Protein AF-A0A2E0M310-F1 (afdb_monomer_lite)

Radius of gyration: 22.36 Å; chains: 1; bounding box: 36×48×60 Å

Structure (mmCIF, N/CA/C/O backbone):
data_AF-A0A2E0M310-F1
#
_entry.id   AF-A0A2E0M310-F1
#
loop_
_atom_site.group_PDB
_atom_site.id
_atom_site.type_symbol
_atom_site.label_atom_id
_atom_site.label_alt_id
_atom_site.label_comp_id
_atom_site.label_asym_id
_atom_site.label_entity_id
_atom_site.label_seq_id
_atom_site.pdbx_PDB_ins_code
_atom_site.Cartn_x
_atom_site.Cartn_y
_atom_site.Cartn_z
_atom_site.occupancy
_atom_site.B_iso_or_equiv
_atom_site.auth_seq_id
_atom_site.auth_comp_id
_atom_site.auth_asym_id
_atom_site.auth_atom_id
_atom_site.pdbx_PDB_model_num
ATOM 1 N N . MET A 1 1 ? -11.138 7.081 -28.071 1.00 36.62 1 MET A N 1
ATOM 2 C CA . MET A 1 1 ? -10.308 6.195 -27.227 1.00 36.62 1 MET A CA 1
ATOM 3 C C . MET A 1 1 ? -9.196 7.047 -26.638 1.00 36.62 1 MET A C 1
ATOM 5 O O . MET A 1 1 ? -8.421 7.604 -27.403 1.00 36.62 1 MET A O 1
ATOM 9 N N . ALA A 1 2 ? -9.194 7.279 -25.324 1.00 41.91 2 ALA A N 1
ATOM 10 C CA . ALA A 1 2 ? -8.186 8.124 -24.687 1.00 41.91 2 ALA A CA 1
ATOM 11 C C . ALA A 1 2 ? -6.842 7.379 -24.659 1.00 41.91 2 ALA A C 1
ATOM 13 O O . ALA A 1 2 ? -6.730 6.334 -24.022 1.00 41.91 2 ALA A O 1
ATOM 14 N N . HIS A 1 3 ? -5.842 7.892 -25.376 1.00 43.88 3 HIS A N 1
ATOM 15 C CA . HIS A 1 3 ? -4.486 7.352 -25.338 1.00 43.88 3 HIS A CA 1
ATOM 16 C C . HIS A 1 3 ? -3.823 7.763 -24.023 1.00 43.88 3 HIS A C 1
ATOM 18 O O . HIS A 1 3 ? -3.433 8.916 -23.844 1.00 43.88 3 HIS A O 1
ATOM 24 N N . SER A 1 4 ? -3.710 6.824 -23.085 1.00 48.81 4 SER A N 1
ATOM 25 C CA . SER A 1 4 ? -2.822 6.994 -21.939 1.00 48.81 4 SER A CA 1
ATOM 26 C C . SER A 1 4 ? -1.371 6.902 -22.422 1.00 48.81 4 SER A C 1
ATOM 28 O O . SER A 1 4 ? -1.054 6.013 -23.214 1.00 48.81 4 SER A O 1
ATOM 30 N N . PRO A 1 5 ? -0.483 7.803 -21.983 1.00 52.59 5 PRO A N 1
ATOM 31 C CA . PRO A 1 5 ? 0.903 7.795 -22.428 1.00 52.59 5 PRO A CA 1
ATOM 32 C C . PRO A 1 5 ? 1.616 6.490 -22.033 1.00 52.59 5 PRO A C 1
ATOM 34 O O . PRO A 1 5 ? 1.314 5.884 -21.007 1.00 52.59 5 PRO A O 1
ATOM 37 N N . GLU A 1 6 ? 2.564 6.058 -22.869 1.00 53.88 6 GLU A N 1
ATOM 38 C CA . GLU A 1 6 ? 3.150 4.701 -22.932 1.00 53.88 6 GLU A CA 1
ATOM 39 C C . GLU A 1 6 ? 3.727 4.176 -21.600 1.00 53.88 6 GLU A C 1
ATOM 41 O O . GLU A 1 6 ? 3.749 2.975 -21.332 1.00 53.88 6 GLU A O 1
ATOM 46 N N . HIS A 1 7 ? 4.091 5.080 -20.688 1.00 56.00 7 HIS A N 1
ATOM 47 C CA . HIS A 1 7 ? 4.523 4.758 -19.325 1.00 56.00 7 HIS A CA 1
ATOM 48 C C . HIS A 1 7 ? 3.404 4.206 -18.414 1.00 56.00 7 HIS A C 1
ATOM 50 O O . HIS A 1 7 ? 3.678 3.786 -17.289 1.00 56.00 7 HIS A O 1
ATOM 56 N N . TYR A 1 8 ? 2.149 4.178 -18.877 1.00 51.75 8 TYR A N 1
ATOM 57 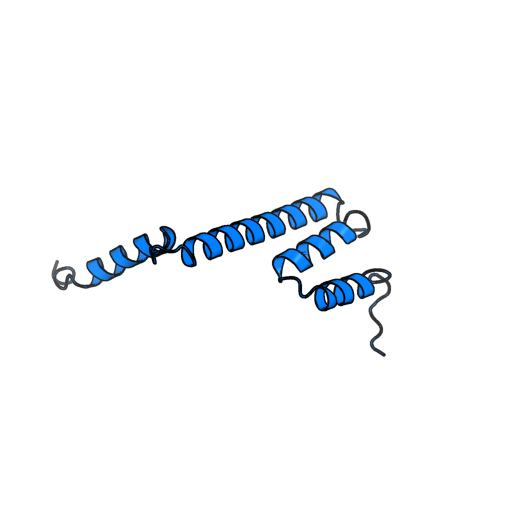C CA . TYR A 1 8 ? 1.024 3.497 -18.225 1.00 51.75 8 TYR A CA 1
ATOM 58 C C . TYR A 1 8 ? 0.809 2.053 -18.709 1.00 51.75 8 TYR A C 1
ATOM 60 O O . TYR A 1 8 ? -0.201 1.459 -18.332 1.00 51.75 8 TYR A O 1
ATOM 68 N N . GLY A 1 9 ? 1.742 1.463 -19.471 1.00 49.28 9 GLY A N 1
ATOM 69 C CA . GLY A 1 9 ? 1.654 0.150 -20.146 1.00 49.28 9 GLY A CA 1
ATOM 70 C C . GLY A 1 9 ? 1.300 -1.100 -19.312 1.00 49.28 9 GLY A C 1
ATOM 71 O O . GLY A 1 9 ? 1.342 -2.218 -19.812 1.00 49.28 9 GLY A O 1
ATOM 72 N N . SER A 1 10 ? 0.919 -0.965 -18.044 1.00 52.66 10 SER A N 1
ATOM 73 C CA . SER A 1 10 ? 0.293 -2.025 -17.230 1.00 52.66 10 SER A CA 1
ATOM 74 C C . SER A 1 10 ? -0.697 -1.491 -16.181 1.00 52.66 10 SER A C 1
ATOM 76 O O . SER A 1 10 ? -1.319 -2.264 -15.460 1.00 52.66 10 SER A O 1
ATOM 78 N N . ASN A 1 11 ? -0.838 -0.167 -16.082 1.00 54.28 11 ASN A N 1
ATOM 79 C CA . ASN A 1 11 ? -1.541 0.529 -15.006 1.00 54.28 11 ASN A CA 1
ATOM 80 C C . ASN A 1 11 ? -3.048 0.658 -15.255 1.00 54.28 11 ASN A C 1
ATOM 82 O O . ASN A 1 11 ? -3.803 0.847 -14.306 1.00 54.28 11 ASN A O 1
ATOM 86 N N . TRP A 1 12 ? -3.486 0.537 -16.513 1.00 55.88 12 TRP A N 1
ATOM 87 C CA . TRP A 1 12 ? -4.902 0.625 -16.877 1.00 55.88 12 TRP A CA 1
ATOM 88 C C . TRP A 1 12 ? -5.738 -0.474 -16.197 1.00 55.88 12 TRP A C 1
ATOM 90 O O . TRP A 1 12 ? -6.797 -0.182 -15.656 1.00 55.88 12 TRP A O 1
ATOM 100 N N . ARG A 1 13 ? -5.187 -1.693 -16.073 1.00 69.62 13 ARG A N 1
ATOM 101 C CA . ARG A 1 13 ? -5.850 -2.817 -15.386 1.00 69.62 13 ARG A CA 1
ATOM 102 C C . ARG A 1 13 ? -6.014 -2.598 -13.882 1.00 69.62 13 ARG A C 1
ATOM 104 O O . ARG A 1 13 ? -6.936 -3.136 -13.290 1.00 69.62 13 ARG A O 1
ATOM 111 N N . ILE A 1 14 ? -5.122 -1.829 -13.258 1.00 80.00 14 ILE A N 1
ATOM 112 C CA . ILE A 1 14 ? -5.168 -1.578 -11.809 1.00 80.00 14 ILE A CA 1
ATOM 113 C C . ILE A 1 14 ? -6.291 -0.596 -11.481 1.00 80.00 14 ILE A C 1
ATOM 115 O O . ILE A 1 14 ? -6.997 -0.796 -10.502 1.00 80.00 14 ILE A O 1
ATOM 119 N N . GLY A 1 15 ? -6.490 0.432 -12.312 1.00 79.62 15 GLY A N 1
ATOM 120 C CA . GLY A 1 15 ? -7.609 1.363 -12.146 1.00 79.62 15 GLY A CA 1
ATOM 121 C C . GLY A 1 15 ? -8.969 0.676 -12.284 1.00 79.62 15 GLY A C 1
ATOM 122 O O . GLY A 1 15 ? -9.865 0.944 -11.489 1.00 79.62 15 GLY A O 1
ATOM 123 N N . ASP A 1 16 ? -9.106 -0.236 -13.249 1.00 85.00 16 ASP A N 1
ATOM 124 C CA . ASP A 1 16 ? -10.322 -1.040 -13.418 1.00 85.00 16 ASP A CA 1
ATOM 125 C C . ASP A 1 16 ? -10.533 -1.995 -12.239 1.00 85.00 16 ASP A C 1
ATOM 127 O O . ASP A 1 16 ? -11.602 -1.980 -11.643 1.00 85.00 16 ASP A O 1
ATOM 131 N N . PHE A 1 17 ? -9.492 -2.719 -11.815 1.00 85.94 17 PHE A N 1
ATOM 132 C CA . PHE A 1 17 ? -9.545 -3.596 -10.642 1.00 85.94 17 PHE A CA 1
ATOM 133 C C . PHE A 1 17 ? -9.973 -2.856 -9.367 1.00 85.94 17 PHE A C 1
ATOM 135 O O . PHE A 1 17 ? -10.827 -3.339 -8.636 1.00 85.94 17 PHE A O 1
ATOM 142 N N . ILE A 1 18 ? -9.426 -1.663 -9.109 1.00 88.50 18 ILE A N 1
ATOM 143 C CA . ILE A 1 18 ? -9.800 -0.843 -7.943 1.00 88.50 18 ILE A CA 1
ATOM 144 C C . ILE A 1 18 ? -11.292 -0.489 -7.975 1.00 88.50 18 ILE A C 1
ATOM 146 O O . ILE A 1 18 ? -11.937 -0.511 -6.931 1.00 88.50 18 ILE A O 1
ATOM 150 N N . ARG A 1 19 ? -11.840 -0.185 -9.160 1.00 85.69 19 ARG A N 1
ATOM 151 C CA . ARG A 1 19 ? -13.267 0.122 -9.332 1.00 85.69 19 ARG A CA 1
ATOM 152 C C . ARG A 1 19 ? -14.149 -1.111 -9.189 1.00 85.69 19 ARG A C 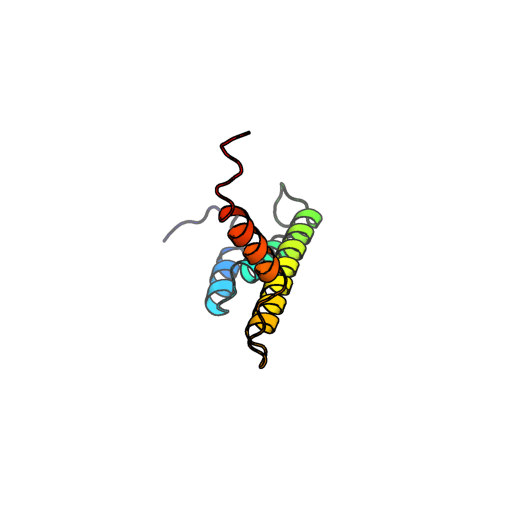1
ATOM 154 O O . ARG A 1 19 ? -15.166 -1.033 -8.519 1.00 85.69 19 ARG A O 1
ATOM 161 N N . GLU A 1 20 ? -13.763 -2.228 -9.798 1.00 90.62 20 GLU A N 1
ATOM 162 C CA . GLU A 1 20 ? -14.510 -3.492 -9.739 1.00 90.62 20 GLU A CA 1
ATOM 163 C C . GLU A 1 20 ? -14.551 -4.090 -8.330 1.00 90.62 20 GLU A C 1
ATOM 165 O O . GLU A 1 20 ? -15.521 -4.746 -7.972 1.00 90.62 20 GLU A O 1
ATOM 170 N N . GLN A 1 21 ? -13.496 -3.880 -7.541 1.00 89.75 21 GLN A N 1
ATOM 171 C CA . GLN A 1 21 ? -13.419 -4.319 -6.147 1.00 89.75 21 GLN A CA 1
ATOM 172 C C . GLN A 1 21 ? -13.944 -3.266 -5.156 1.00 89.75 21 GLN A C 1
ATOM 174 O O . GLN A 1 21 ? -13.835 -3.482 -3.954 1.00 89.75 21 GLN A O 1
ATOM 179 N N . GLU A 1 22 ? -14.455 -2.128 -5.647 1.00 91.75 22 GLU A N 1
ATOM 180 C CA . GLU A 1 22 ? -14.976 -1.013 -4.840 1.00 91.75 22 GLU A CA 1
ATOM 181 C C . GLU A 1 22 ? -14.029 -0.589 -3.699 1.00 91.75 22 GLU A C 1
ATOM 183 O O . GLU A 1 22 ? -14.449 -0.278 -2.586 1.00 91.75 22 GLU A O 1
ATOM 188 N N . LEU A 1 23 ? -12.717 -0.586 -3.968 1.00 92.06 23 LEU A N 1
ATOM 189 C CA . LEU A 1 23 ? -11.725 -0.296 -2.935 1.00 92.06 23 LEU A CA 1
ATOM 190 C C . LEU A 1 23 ? -11.794 1.168 -2.493 1.00 92.06 23 LEU A C 1
ATOM 192 O O . LEU A 1 23 ? -11.906 2.084 -3.314 1.00 92.06 23 LEU A O 1
ATOM 196 N N . SER A 1 24 ? -11.614 1.381 -1.188 1.00 92.31 24 SER A N 1
ATOM 197 C CA . SER A 1 24 ? -11.456 2.709 -0.602 1.00 92.31 24 SER A CA 1
ATOM 198 C C . SER A 1 24 ? -10.253 3.446 -1.205 1.00 92.31 24 SER A C 1
ATOM 200 O O . SER A 1 24 ? -9.344 2.856 -1.805 1.00 92.31 24 SER A O 1
ATOM 202 N N . PHE A 1 25 ? -10.215 4.770 -1.029 1.00 91.62 25 PHE A N 1
ATOM 203 C CA . PHE A 1 25 ? -9.111 5.595 -1.522 1.00 91.62 25 PHE A CA 1
ATOM 204 C C . PHE A 1 25 ? -7.742 5.103 -1.023 1.00 91.62 25 PHE A C 1
ATOM 206 O O . PHE A 1 25 ? -6.767 5.102 -1.784 1.00 91.62 25 PHE A O 1
ATOM 213 N N . HIS A 1 26 ? -7.658 4.663 0.234 1.00 94.62 26 HIS A N 1
ATOM 214 C CA . HIS A 1 26 ? -6.418 4.157 0.809 1.00 94.62 26 HIS A CA 1
ATOM 215 C C . HIS A 1 26 ? -6.04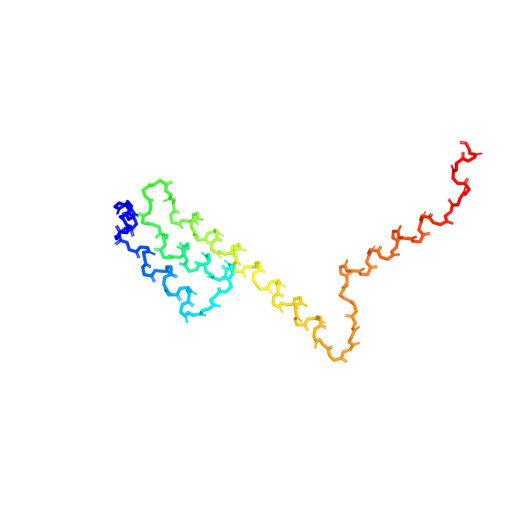9 2.801 0.207 1.00 94.62 26 HIS A C 1
ATOM 217 O O . HIS A 1 26 ? -4.956 2.671 -0.348 1.00 94.62 26 HIS A O 1
ATOM 223 N N . LEU A 1 27 ? -6.971 1.833 0.195 1.00 94.44 27 LEU A N 1
ATOM 224 C CA . LEU A 1 27 ? -6.731 0.495 -0.359 1.00 94.44 27 LEU A CA 1
ATOM 225 C C . LEU A 1 27 ? -6.367 0.529 -1.849 1.00 94.44 27 LEU A C 1
ATOM 227 O O . LEU A 1 27 ? -5.435 -0.153 -2.285 1.00 94.44 27 LEU A O 1
ATOM 231 N N . GLY A 1 28 ? -7.025 1.382 -2.635 1.00 93.94 28 GLY A N 1
ATOM 232 C CA . GLY A 1 28 ? -6.681 1.578 -4.041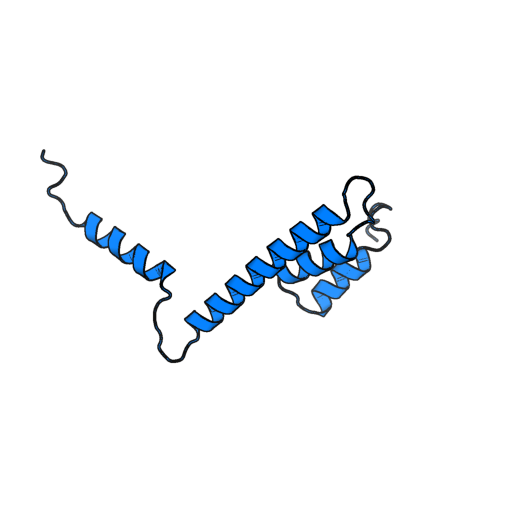 1.00 93.94 28 GLY A CA 1
ATOM 233 C C . GLY A 1 28 ? -5.259 2.119 -4.233 1.00 93.94 28 GLY A C 1
ATOM 234 O O . GLY A 1 28 ? -4.525 1.670 -5.121 1.00 93.94 28 GLY A O 1
ATOM 235 N N . ASN A 1 29 ? -4.820 3.042 -3.371 1.00 93.81 29 ASN A N 1
ATOM 236 C CA . ASN A 1 29 ? -3.442 3.526 -3.389 1.00 93.81 29 ASN A CA 1
ATOM 237 C C . ASN A 1 29 ? -2.447 2.431 -2.981 1.00 93.81 29 ASN A C 1
ATOM 239 O O . ASN A 1 29 ? -1.419 2.303 -3.648 1.00 93.81 29 ASN A O 1
ATOM 243 N N . VAL A 1 30 ? -2.754 1.602 -1.977 1.00 95.69 30 VAL A N 1
ATOM 244 C CA . VAL A 1 30 ? -1.912 0.452 -1.593 1.00 95.69 30 VAL A CA 1
ATOM 245 C C . VAL A 1 30 ? -1.644 -0.439 -2.808 1.00 95.69 30 VAL A C 1
ATOM 247 O O . VAL A 1 30 ? -0.486 -0.638 -3.183 1.00 95.69 30 VAL A O 1
ATOM 250 N N . VAL A 1 31 ? -2.697 -0.904 -3.490 1.00 93.00 31 VAL A N 1
ATOM 251 C CA . VAL A 1 31 ? -2.576 -1.774 -4.675 1.00 93.00 31 VAL A CA 1
ATOM 252 C C . VAL A 1 31 ? -1.756 -1.096 -5.775 1.00 93.00 31 VAL A C 1
ATOM 254 O O . VAL A 1 31 ? -0.836 -1.691 -6.340 1.00 93.00 31 VAL A O 1
ATOM 257 N N . LYS A 1 32 ? -2.030 0.184 -6.044 1.00 89.94 32 LYS A N 1
ATOM 258 C CA . LYS A 1 32 ? -1.292 0.987 -7.026 1.00 89.94 32 LYS A CA 1
ATOM 259 C C . LYS A 1 32 ? 0.208 1.032 -6.731 1.00 89.94 32 LYS A C 1
ATOM 261 O O . LYS A 1 32 ? 1.003 0.813 -7.648 1.00 89.94 32 LYS A O 1
ATOM 266 N N . TYR A 1 33 ? 0.610 1.331 -5.497 1.00 93.38 33 TYR A N 1
ATOM 267 C CA . TYR A 1 33 ? 2.026 1.444 -5.141 1.00 93.38 33 TYR A CA 1
ATOM 268 C C . TYR A 1 33 ? 2.722 0.078 -5.131 1.00 93.38 33 TYR A C 1
ATOM 270 O O . TYR A 1 33 ? 3.812 -0.038 -5.693 1.00 93.38 33 TYR A O 1
ATOM 278 N N . VAL A 1 34 ? 2.064 -0.976 -4.633 1.00 92.44 34 VAL A N 1
ATOM 279 C CA . VAL A 1 34 ? 2.583 -2.356 -4.680 1.00 92.44 34 VAL A CA 1
ATOM 280 C C . VAL A 1 34 ? 2.832 -2.801 -6.121 1.00 92.44 34 VAL A C 1
ATOM 282 O O . VAL A 1 34 ? 3.910 -3.299 -6.445 1.00 92.44 34 VAL A O 1
ATOM 285 N N . CYS A 1 35 ? 1.878 -2.572 -7.025 1.00 90.31 35 CYS A N 1
ATOM 286 C CA . CYS A 1 35 ? 2.042 -2.946 -8.426 1.00 90.31 35 CYS A CA 1
ATOM 287 C C . CYS A 1 35 ? 3.084 -2.099 -9.171 1.00 90.31 35 CYS A C 1
ATOM 289 O O . CYS A 1 35 ? 3.648 -2.584 -10.160 1.00 90.31 35 CYS A O 1
ATOM 291 N N . ARG A 1 36 ? 3.322 -0.853 -8.738 1.00 88.50 36 ARG A N 1
ATOM 292 C CA . ARG A 1 36 ? 4.309 0.071 -9.323 1.00 88.50 36 ARG A CA 1
ATOM 293 C C . ARG A 1 36 ? 5.735 -0.182 -8.830 1.00 88.50 36 ARG A C 1
ATOM 295 O O . ARG A 1 36 ? 6.678 0.173 -9.539 1.00 88.50 36 ARG A O 1
ATOM 302 N N . ALA A 1 37 ? 5.891 -0.799 -7.662 1.00 90.56 37 ALA A N 1
ATOM 303 C CA . ALA A 1 37 ? 7.169 -0.975 -6.989 1.00 90.56 37 ALA A CA 1
ATOM 304 C C . ALA A 1 37 ? 8.237 -1.599 -7.907 1.00 90.56 37 ALA A C 1
ATOM 306 O O . ALA A 1 37 ? 8.116 -2.735 -8.367 1.00 90.56 37 ALA A O 1
ATOM 307 N N . GLY A 1 38 ? 9.298 -0.834 -8.183 1.00 85.44 38 GLY A N 1
ATOM 308 C CA . GLY A 1 38 ? 10.418 -1.260 -9.033 1.00 85.44 38 GLY A CA 1
ATOM 309 C C . GLY A 1 38 ? 10.178 -1.177 -10.547 1.00 85.44 38 GLY A C 1
ATOM 310 O O . GLY A 1 38 ? 11.047 -1.591 -11.306 1.00 85.44 38 GLY A O 1
ATOM 311 N N . LYS A 1 39 ? 9.039 -0.637 -11.004 1.00 85.44 39 LYS A N 1
ATOM 312 C CA . LYS A 1 39 ? 8.724 -0.459 -12.439 1.00 85.44 39 LYS A CA 1
ATOM 313 C C . LYS A 1 39 ? 8.913 0.972 -12.942 1.00 85.44 39 LYS A C 1
ATOM 315 O O . LYS A 1 39 ? 8.970 1.202 -14.146 1.00 85.44 39 LYS A O 1
ATOM 320 N N . LYS A 1 40 ? 8.978 1.955 -12.041 1.00 81.62 40 LYS A N 1
ATOM 321 C CA . LYS A 1 40 ? 9.150 3.369 -12.394 1.00 81.62 40 LYS A CA 1
ATOM 322 C C . LYS A 1 40 ? 10.638 3.728 -12.389 1.00 81.62 40 LYS A C 1
ATOM 324 O O . LYS A 1 40 ? 11.259 3.682 -11.339 1.00 81.62 40 LYS A O 1
ATOM 329 N N . ALA A 1 41 ? 11.174 4.162 -13.532 1.00 78.25 41 ALA A N 1
ATOM 330 C CA . ALA A 1 41 ? 12.602 4.481 -13.693 1.00 78.25 41 ALA A CA 1
ATOM 331 C C . ALA A 1 41 ? 13.139 5.507 -12.672 1.00 78.25 41 ALA A C 1
ATOM 333 O O . ALA A 1 41 ? 14.254 5.370 -12.183 1.00 78.25 41 ALA A O 1
ATOM 334 N N . ASN A 1 42 ? 12.320 6.496 -12.298 1.00 82.69 42 ASN A N 1
ATOM 335 C CA . ASN A 1 42 ? 12.701 7.569 -11.369 1.00 82.69 42 ASN A CA 1
ATOM 336 C C . ASN A 1 42 ? 12.225 7.322 -9.927 1.00 82.69 42 ASN A C 1
ATOM 338 O O . ASN A 1 42 ? 12.083 8.274 -9.162 1.00 82.69 42 ASN A O 1
ATOM 342 N N . ASN A 1 43 ? 11.868 6.088 -9.564 1.00 81.69 43 ASN A N 1
ATOM 343 C CA . ASN A 1 43 ? 11.461 5.768 -8.199 1.00 81.69 43 ASN A CA 1
ATOM 344 C C . ASN A 1 43 ? 12.084 4.458 -7.730 1.00 81.69 43 ASN A C 1
ATOM 346 O O . ASN A 1 43 ? 12.219 3.508 -8.497 1.00 81.69 43 ASN A O 1
ATOM 350 N N . THR A 1 44 ? 12.444 4.397 -6.453 1.00 91.19 44 THR A N 1
ATOM 351 C CA . THR A 1 44 ? 12.965 3.165 -5.871 1.00 91.19 44 THR A CA 1
ATOM 352 C C . THR A 1 44 ? 11.810 2.265 -5.453 1.00 91.19 44 THR A C 1
ATOM 354 O O . THR A 1 44 ? 10.769 2.727 -4.984 1.00 91.19 44 THR A O 1
ATOM 357 N N . LYS A 1 45 ? 12.012 0.949 -5.577 1.00 92.69 45 LYS A N 1
ATOM 358 C CA . LYS A 1 45 ? 11.074 -0.056 -5.058 1.00 92.69 45 LYS A CA 1
ATOM 359 C C . LYS A 1 45 ? 10.750 0.196 -3.582 1.00 92.69 45 LYS A C 1
ATOM 361 O O . LYS A 1 45 ? 9.594 0.098 -3.195 1.00 92.69 45 LYS A O 1
ATOM 366 N N . GLN A 1 46 ? 11.762 0.560 -2.793 1.00 95.50 46 GLN A N 1
ATOM 367 C CA . GLN A 1 46 ? 11.617 0.885 -1.376 1.00 95.50 46 GLN A CA 1
ATOM 368 C C . GLN A 1 46 ? 10.598 2.006 -1.139 1.00 95.50 46 GLN A C 1
ATOM 370 O O . GLN A 1 46 ? 9.682 1.820 -0.350 1.00 95.50 46 GLN A O 1
ATOM 375 N N . ARG A 1 47 ? 10.696 3.124 -1.868 1.00 94.12 47 ARG A N 1
ATOM 376 C CA . ARG A 1 47 ? 9.779 4.259 -1.699 1.00 94.12 47 ARG A CA 1
ATOM 377 C C . ARG A 1 47 ? 8.333 3.931 -2.039 1.00 94.12 47 ARG A C 1
ATOM 379 O O . ARG A 1 47 ? 7.421 4.417 -1.383 1.00 94.12 47 ARG A O 1
ATOM 386 N N . ASP A 1 48 ? 8.111 3.120 -3.071 1.00 93.62 48 ASP A N 1
ATOM 387 C CA . ASP A 1 48 ? 6.759 2.652 -3.386 1.00 93.62 48 ASP A CA 1
ATOM 388 C C . ASP A 1 48 ? 6.200 1.761 -2.259 1.00 93.62 48 ASP A C 1
ATOM 390 O O . ASP A 1 48 ? 5.028 1.882 -1.916 1.00 93.62 48 ASP A O 1
ATOM 394 N N . LEU A 1 49 ? 7.028 0.911 -1.641 1.00 96.62 49 LEU A N 1
ATOM 395 C CA . LEU A 1 49 ? 6.604 0.071 -0.516 1.00 96.62 49 LEU A CA 1
ATOM 396 C C . LEU A 1 49 ? 6.327 0.885 0.755 1.00 96.62 49 LEU A C 1
ATOM 398 O O . LEU A 1 49 ? 5.305 0.661 1.390 1.00 96.62 49 LEU A O 1
ATOM 402 N N . GLU A 1 50 ? 7.181 1.854 1.091 1.00 97.44 50 GLU A N 1
ATOM 403 C CA . GLU A 1 50 ? 6.963 2.779 2.216 1.00 97.44 50 GLU A CA 1
ATOM 404 C C . GLU A 1 50 ? 5.635 3.530 2.062 1.00 97.44 50 GLU A C 1
ATOM 406 O O . GLU A 1 50 ? 4.843 3.608 2.997 1.00 97.44 50 GLU A O 1
ATOM 411 N N . GLN A 1 51 ? 5.343 4.015 0.852 1.00 95.06 51 GLN A N 1
ATOM 412 C CA . GLN A 1 51 ? 4.080 4.688 0.577 1.00 95.06 51 GLN A CA 1
ATOM 413 C C . GLN A 1 51 ? 2.882 3.740 0.715 1.00 95.06 51 GLN A C 1
ATOM 415 O O . GLN A 1 51 ? 1.853 4.143 1.250 1.00 95.06 51 GLN A O 1
ATOM 420 N N . ALA A 1 52 ? 2.999 2.495 0.241 1.00 96.62 52 ALA A N 1
ATOM 421 C CA . ALA A 1 52 ? 1.946 1.494 0.394 1.00 96.62 52 ALA A CA 1
ATOM 422 C C . ALA A 1 52 ? 1.663 1.186 1.873 1.00 96.62 52 ALA A C 1
ATOM 424 O O . ALA A 1 52 ? 0.499 1.111 2.252 1.00 96.62 52 ALA A O 1
ATOM 425 N N . ILE A 1 53 ? 2.704 1.064 2.701 1.00 97.25 53 ILE A N 1
ATOM 426 C CA . ILE A 1 53 ? 2.570 0.853 4.149 1.00 97.25 53 ILE A CA 1
ATOM 427 C C . ILE A 1 53 ? 1.827 2.026 4.789 1.00 97.25 53 ILE A C 1
ATOM 429 O O . ILE A 1 53 ? 0.821 1.795 5.446 1.00 97.25 53 ILE A O 1
ATOM 433 N N . ALA A 1 54 ? 2.230 3.268 4.507 1.00 97.19 54 ALA A N 1
ATOM 434 C CA . ALA A 1 54 ? 1.577 4.449 5.076 1.00 97.19 54 ALA A CA 1
ATOM 435 C C . ALA A 1 54 ? 0.075 4.525 4.735 1.00 97.19 54 ALA A C 1
ATOM 437 O O . ALA A 1 54 ? -0.750 4.870 5.575 1.00 97.19 54 ALA A O 1
ATOM 438 N N . TYR A 1 55 ? -0.314 4.175 3.503 1.00 97.12 55 TYR A N 1
ATOM 439 C CA . TYR A 1 55 ? -1.737 4.120 3.145 1.00 97.12 55 TYR A CA 1
ATOM 440 C C . TYR A 1 55 ? -2.483 2.991 3.859 1.00 97.12 55 TYR A C 1
ATOM 442 O O . TYR A 1 55 ? -3.648 3.172 4.200 1.00 97.12 55 TYR A O 1
ATOM 450 N N . LEU A 1 56 ? -1.834 1.848 4.074 1.00 97.06 56 LEU A N 1
ATOM 451 C CA . LEU A 1 56 ? -2.435 0.720 4.778 1.00 97.06 56 LEU A CA 1
ATOM 452 C C . LEU A 1 56 ? -2.607 1.011 6.276 1.00 97.06 56 LEU A C 1
ATOM 454 O O . LEU A 1 56 ? -3.626 0.644 6.847 1.00 97.06 56 LEU A O 1
ATOM 458 N N . GLU A 1 57 ? -1.644 1.700 6.890 1.00 96.38 57 GLU A N 1
ATOM 459 C CA . GLU A 1 57 ? -1.730 2.179 8.273 1.00 96.38 57 GLU A CA 1
ATOM 460 C C . GLU A 1 57 ? -2.901 3.153 8.452 1.00 96.38 57 GLU A C 1
ATOM 462 O O . GLU A 1 57 ? -3.700 2.971 9.366 1.00 96.38 57 GLU A O 1
ATOM 467 N N . ASN A 1 58 ? -3.075 4.107 7.530 1.00 92.94 58 ASN A N 1
ATOM 468 C CA . ASN A 1 58 ? -4.214 5.031 7.564 1.00 92.94 58 ASN A CA 1
ATOM 469 C C . ASN A 1 58 ? -5.566 4.303 7.447 1.00 92.94 58 ASN A C 1
ATOM 471 O O . ASN A 1 58 ? -6.519 4.656 8.135 1.00 92.94 58 ASN A O 1
ATOM 475 N N . GLU A 1 59 ? -5.664 3.284 6.585 1.00 94.25 59 GLU A N 1
ATOM 476 C CA . GLU A 1 59 ? -6.892 2.485 6.461 1.00 94.25 59 GLU A CA 1
ATOM 477 C C . GLU A 1 59 ? -7.170 1.668 7.730 1.00 94.25 59 GLU A C 1
ATOM 479 O O . GLU A 1 59 ? -8.319 1.534 8.155 1.00 94.25 59 GLU A O 1
ATOM 484 N N . LEU A 1 60 ? -6.118 1.129 8.354 1.00 93.31 60 LEU A N 1
ATOM 485 C CA . LEU A 1 60 ? -6.232 0.403 9.613 1.00 93.31 60 LEU A CA 1
ATOM 486 C C . LEU A 1 60 ? -6.751 1.321 10.725 1.00 93.31 60 LEU A C 1
ATOM 488 O O . LEU A 1 60 ? -7.676 0.941 11.439 1.00 93.31 60 LEU A O 1
ATOM 492 N N . GLU A 1 61 ? -6.196 2.528 10.849 1.00 90.62 61 GLU A N 1
ATOM 493 C CA . GLU A 1 61 ? -6.651 3.533 11.815 1.00 90.62 61 GLU A CA 1
ATOM 494 C C . GLU A 1 61 ? -8.116 3.919 11.577 1.00 90.62 61 GLU A C 1
ATOM 496 O O . GLU A 1 61 ? -8.909 3.925 12.519 1.00 90.62 61 GLU A O 1
ATOM 501 N N . HIS A 1 62 ? -8.503 4.146 10.318 1.00 89.38 62 HIS A N 1
ATOM 502 C CA . HIS A 1 62 ? -9.891 4.421 9.948 1.00 89.38 62 HIS A CA 1
ATOM 503 C C . HIS A 1 62 ? -10.832 3.276 10.351 1.00 89.38 62 HIS A C 1
ATOM 505 O O . HIS A 1 62 ? -11.875 3.512 10.955 1.00 89.38 62 HIS A O 1
ATOM 511 N N . THR A 1 63 ? -10.437 2.028 10.090 1.00 89.50 63 THR A N 1
ATOM 512 C CA . THR A 1 63 ? -11.223 0.833 10.441 1.00 89.50 63 THR A CA 1
ATOM 513 C C . THR A 1 63 ? -11.391 0.686 11.957 1.00 89.50 63 THR A C 1
ATOM 515 O O . THR A 1 63 ? -12.471 0.341 12.439 1.00 89.50 63 THR A O 1
ATOM 518 N N . ILE A 1 64 ? -10.332 0.953 12.728 1.00 87.94 64 ILE A N 1
ATOM 519 C CA . ILE A 1 64 ? -10.381 0.932 14.197 1.00 87.94 64 ILE A CA 1
ATOM 520 C C . ILE A 1 64 ? -11.330 2.022 14.699 1.00 87.94 64 ILE A C 1
ATOM 522 O O . ILE A 1 64 ? -12.200 1.740 15.520 1.00 87.94 64 ILE A O 1
ATOM 526 N N . TYR A 1 65 ? -11.212 3.239 14.172 1.00 83.00 65 TYR A N 1
ATOM 527 C CA . TYR A 1 65 ? -12.072 4.356 14.546 1.00 83.00 65 TYR A CA 1
ATOM 528 C C . TYR A 1 65 ? -13.551 4.085 14.236 1.00 83.00 65 TYR A C 1
ATOM 530 O O . TYR A 1 65 ? -14.405 4.271 15.102 1.00 83.00 65 TYR A O 1
ATOM 538 N N . GLU A 1 66 ? -13.870 3.581 13.040 1.00 81.25 66 GLU A N 1
ATOM 539 C CA . GLU A 1 66 ? -15.237 3.173 12.694 1.00 81.25 66 GLU A CA 1
ATOM 540 C C . GLU A 1 66 ? -15.760 2.079 13.634 1.00 81.25 66 GLU A C 1
ATOM 542 O O . GLU A 1 66 ? -16.910 2.131 14.079 1.00 81.25 66 GLU A O 1
ATOM 547 N N . SER A 1 67 ? -14.914 1.111 13.999 1.00 80.56 67 SER A N 1
ATOM 548 C CA . SER A 1 67 ? -15.274 0.075 14.970 1.00 80.56 67 SER A CA 1
ATOM 549 C C . SER A 1 67 ? -15.566 0.651 16.359 1.00 80.56 67 SER A C 1
ATOM 551 O O . SER A 1 67 ? -16.461 0.150 17.041 1.00 80.56 67 SER A O 1
ATOM 553 N N . GLU A 1 68 ? -14.824 1.666 16.802 1.00 73.44 68 GLU A N 1
ATOM 554 C CA . GLU A 1 68 ? -15.048 2.328 18.091 1.00 73.44 68 GLU A CA 1
ATOM 555 C C . GLU A 1 68 ? -16.328 3.176 18.084 1.00 73.44 68 GLU A C 1
ATOM 557 O O . GLU A 1 68 ? -17.077 3.158 19.061 1.00 73.44 68 GLU A O 1
ATOM 562 N N . LEU A 1 69 ? -16.630 3.846 16.968 1.00 64.06 69 LEU A N 1
ATOM 563 C CA . LEU A 1 69 ? -17.869 4.609 16.785 1.00 64.06 69 LEU A CA 1
ATOM 564 C C . LEU A 1 69 ? -19.127 3.735 16.761 1.00 64.06 69 LEU A C 1
ATOM 566 O O . LEU A 1 69 ? -20.183 4.151 17.236 1.00 64.06 69 LEU A O 1
ATOM 570 N N . THR A 1 70 ? -19.026 2.533 16.192 1.00 58.28 70 THR A N 1
ATOM 571 C CA . THR A 1 70 ? -20.172 1.630 15.978 1.00 58.28 70 THR A CA 1
ATOM 572 C C . THR A 1 70 ? -20.339 0.616 17.118 1.00 58.28 70 THR A C 1
ATOM 574 O O . THR A 1 70 ? -21.168 -0.294 17.046 1.00 58.28 70 THR A O 1
ATOM 577 N N . GLY A 1 71 ? -19.555 0.754 18.193 1.00 58.75 71 GLY A N 1
ATOM 578 C CA . GLY A 1 71 ? -19.674 -0.074 19.386 1.00 58.75 71 GLY A CA 1
ATOM 579 C C . GLY A 1 71 ? -21.050 0.074 20.058 1.00 58.75 71 GLY A C 1
ATOM 580 O O . GLY A 1 71 ? -21.649 1.150 20.029 1.00 58.75 71 GLY A O 1
ATOM 581 N N . PRO A 1 72 ? -21.559 -0.977 20.731 1.00 57.75 72 PRO A N 1
ATOM 582 C CA . PRO A 1 72 ? -22.898 -0.987 21.335 1.00 57.75 72 PRO A CA 1
ATOM 583 C C . PRO A 1 72 ? -23.108 0.061 22.443 1.00 57.75 72 PRO A C 1
ATOM 585 O O . PRO A 1 72 ? -24.216 0.188 22.957 1.00 57.75 72 PRO A O 1
ATOM 588 N N . SER A 1 73 ? -22.065 0.791 22.846 1.00 56.16 73 SER A N 1
ATOM 589 C CA . SER A 1 73 ? -22.092 1.726 23.969 1.00 56.16 73 SER A CA 1
ATOM 590 C C . SER A 1 73 ? -22.355 3.188 23.595 1.00 56.16 73 SER A C 1
ATOM 592 O O . SER A 1 73 ? -22.530 3.985 24.513 1.00 56.16 73 SER A O 1
ATOM 594 N N . GLY A 1 74 ? -22.386 3.575 22.311 1.00 57.16 74 GLY A N 1
ATOM 595 C CA . GLY A 1 74 ? -22.594 4.983 21.923 1.00 57.16 74 GLY A CA 1
ATOM 596 C C . GLY A 1 74 ? -21.568 5.952 22.536 1.00 57.16 74 GLY A C 1
ATOM 597 O O . GLY A 1 74 ? -21.850 7.138 22.705 1.00 57.16 74 GLY A O 1
ATOM 598 N N . ALA A 1 75 ? -20.401 5.440 22.936 1.00 62.34 75 ALA A N 1
ATOM 599 C CA . ALA A 1 75 ? -19.371 6.225 23.591 1.00 62.34 75 ALA A CA 1
ATOM 600 C C . ALA A 1 75 ? -18.632 7.072 22.551 1.00 62.34 75 ALA A C 1
ATOM 602 O O . ALA A 1 75 ? -18.112 6.556 21.565 1.00 62.34 75 ALA A O 1
ATOM 603 N N . ILE A 1 76 ? -18.576 8.380 22.794 1.00 60.78 76 ILE A N 1
ATOM 604 C CA . ILE A 1 76 ? -17.831 9.328 21.966 1.00 60.78 76 ILE A CA 1
ATOM 605 C C . ILE A 1 76 ? -16.346 8.918 21.969 1.00 60.78 76 ILE A C 1
ATOM 607 O O . ILE A 1 76 ? -15.786 8.712 23.055 1.00 60.78 76 ILE A O 1
ATOM 611 N N . PRO A 1 77 ? -15.691 8.818 20.799 1.00 61.66 77 PRO A N 1
ATOM 612 C CA . PRO A 1 77 ? -14.290 8.429 20.705 1.00 61.66 77 PRO A CA 1
ATOM 613 C C . PRO A 1 77 ? -13.415 9.452 21.433 1.00 61.66 77 PRO A C 1
ATOM 615 O O . PRO A 1 77 ? -13.701 10.652 21.441 1.00 61.66 77 PRO A O 1
ATOM 618 N N . LYS A 1 78 ? -12.322 8.986 22.047 1.00 62.06 78 LYS A N 1
ATOM 619 C CA . LYS A 1 78 ? -11.467 9.814 22.920 1.00 62.06 78 LYS A CA 1
ATOM 620 C C . LYS A 1 78 ? -10.943 11.083 22.242 1.00 62.06 78 LYS A C 1
ATOM 622 O O . LYS A 1 78 ? -10.760 12.087 22.918 1.00 62.06 78 LYS A O 1
ATOM 627 N N . CYS A 1 79 ? -10.732 11.069 20.925 1.00 59.44 79 CYS A N 1
ATOM 628 C CA . CYS A 1 79 ? -10.278 12.244 20.179 1.00 59.44 79 CYS A CA 1
ATOM 629 C C . CYS A 1 79 ? -11.308 13.387 20.153 1.00 59.44 79 CYS A C 1
ATOM 631 O O . CYS A 1 79 ? -10.916 14.549 20.123 1.00 59.44 79 CYS A O 1
ATOM 633 N N . ILE A 1 80 ? -12.606 13.077 20.227 1.00 61.78 80 ILE A N 1
ATOM 634 C CA . ILE A 1 80 ? -13.688 14.072 20.262 1.00 61.78 80 ILE A CA 1
ATOM 635 C C . ILE A 1 80 ? -13.946 14.555 21.699 1.00 61.78 80 ILE A C 1
ATOM 637 O O . ILE A 1 80 ? -14.398 15.679 21.896 1.00 61.78 80 ILE A O 1
ATOM 641 N N . GLN A 1 81 ? -13.586 13.765 22.718 1.00 58.44 81 GLN A N 1
ATOM 642 C CA . GLN A 1 81 ? -13.743 14.162 24.125 1.00 58.44 81 GLN A CA 1
ATOM 643 C C . GLN A 1 81 ? -12.930 15.421 24.483 1.00 58.44 81 GLN A C 1
ATOM 645 O O . GLN A 1 81 ? -13.377 16.211 25.306 1.00 58.44 81 GLN A O 1
ATOM 650 N N . PHE A 1 82 ? -11.788 15.661 23.826 1.00 55.56 82 PHE A N 1
ATOM 651 C CA . PHE A 1 82 ? -10.958 16.854 24.059 1.00 55.56 82 PHE A CA 1
ATOM 652 C C . PHE A 1 82 ? -11.504 18.145 23.429 1.00 55.56 82 PHE A C 1
ATOM 654 O O . PHE A 1 82 ? -11.120 19.231 23.855 1.00 55.56 82 PHE A O 1
ATOM 661 N N . ALA A 1 83 ? -12.386 18.063 22.426 1.00 56.03 83 ALA A N 1
ATOM 662 C CA . ALA A 1 83 ? -12.954 19.254 21.789 1.00 56.03 83 ALA A CA 1
ATOM 663 C C . ALA A 1 83 ? -13.995 19.953 22.684 1.00 56.03 83 ALA A C 1
ATOM 665 O O . ALA A 1 83 ? -14.160 21.166 22.598 1.00 56.03 83 ALA A O 1
ATOM 666 N N . SER A 1 84 ? -14.645 19.204 23.582 1.00 54.62 84 SER A N 1
ATOM 667 C CA . SER A 1 84 ? -15.655 19.739 24.504 1.00 54.62 84 SER A CA 1
ATOM 668 C C . SER A 1 84 ? -15.072 20.647 25.593 1.00 54.62 84 SER A C 1
ATOM 670 O O . SER A 1 84 ? -15.802 21.468 26.135 1.00 54.62 84 SER A O 1
ATOM 672 N N . ASP A 1 85 ? -13.777 20.527 25.903 1.00 52.16 85 ASP A N 1
ATOM 673 C CA . ASP A 1 85 ? -13.100 21.361 26.912 1.00 52.16 85 ASP A CA 1
ATOM 674 C C . ASP A 1 85 ? -12.818 22.785 26.390 1.00 52.16 85 ASP A C 1
ATOM 676 O O . ASP A 1 85 ? -12.648 23.727 27.161 1.00 52.16 85 ASP A O 1
ATOM 680 N N . TRP A 1 86 ? -12.777 22.967 25.064 1.00 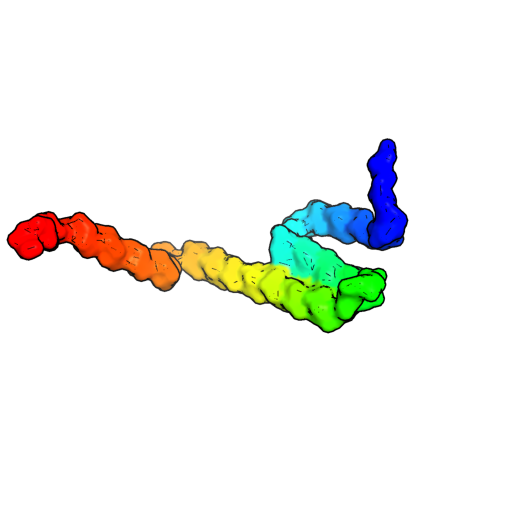55.59 86 TRP A N 1
ATOM 681 C CA . TRP A 1 86 ? -12.512 24.265 24.433 1.00 55.59 86 TRP A CA 1
ATOM 682 C C . TRP A 1 86 ? -13.745 25.171 24.348 1.00 55.59 86 TRP A C 1
ATOM 684 O O . TRP A 1 86 ? -13.595 26.391 24.286 1.00 55.59 86 TRP A O 1
ATOM 694 N N . GLU A 1 87 ? -14.954 24.607 24.359 1.00 53.66 87 GLU A N 1
ATOM 695 C CA . GLU A 1 87 ? -16.197 25.392 24.359 1.00 53.66 87 GLU A CA 1
ATOM 696 C C . GLU A 1 87 ? -16.565 25.908 25.759 1.00 53.66 87 GLU A C 1
ATOM 698 O O . GLU A 1 87 ? -17.191 26.963 25.872 1.00 53.66 87 GLU A O 1
ATOM 703 N N . ASP A 1 88 ? -16.108 25.247 26.827 1.00 53.59 88 ASP A N 1
ATOM 704 C CA . ASP A 1 88 ? -16.376 25.683 28.206 1.00 53.59 88 ASP A CA 1
ATOM 705 C C . ASP A 1 88 ? -15.520 26.904 28.601 1.00 53.59 88 ASP A C 1
ATOM 707 O O . ASP A 1 88 ? -15.947 27.778 29.354 1.00 53.59 88 ASP A O 1
ATOM 711 N N . SER A 1 89 ? -14.334 27.051 27.996 1.00 52.78 89 SER A N 1
ATOM 712 C CA . SER A 1 89 ? -13.444 28.195 28.242 1.00 52.78 89 SER A CA 1
ATOM 713 C C . SER A 1 89 ? -13.830 29.472 27.476 1.00 52.78 89 SER A C 1
ATOM 715 O O . SER A 1 89 ? -13.236 30.523 27.721 1.00 52.78 89 SER A O 1
ATOM 717 N N . ALA A 1 90 ? -14.802 29.412 26.558 1.00 53.94 90 ALA A N 1
ATOM 718 C CA . ALA A 1 90 ? -15.308 30.577 25.821 1.00 53.94 90 ALA A CA 1
ATOM 719 C C . ALA A 1 90 ? -16.464 31.300 26.543 1.00 53.94 90 ALA A C 1
ATOM 721 O O . ALA A 1 90 ? -16.915 32.349 26.080 1.00 53.94 90 ALA A O 1
ATOM 722 N N . SER A 1 91 ? -16.934 30.756 27.672 1.00 54.19 91 SER A N 1
ATOM 723 C CA . SER A 1 91 ? -18.052 31.300 28.454 1.00 54.19 91 SER A CA 1
ATOM 724 C C . SER A 1 91 ? -17.621 32.142 29.662 1.00 54.19 91 SER A C 1
ATOM 726 O O . SER 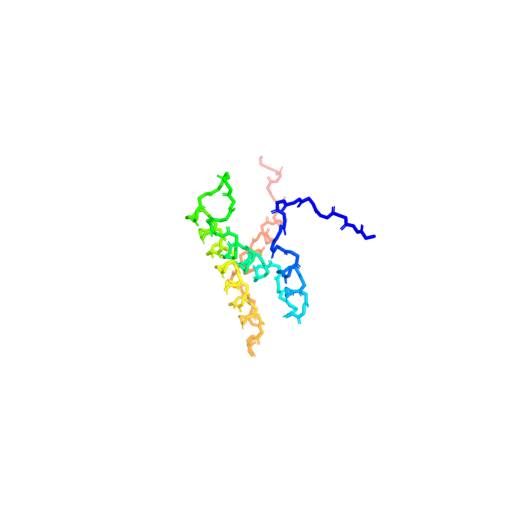A 1 91 ? -18.475 32.477 30.480 1.00 54.19 91 SER A O 1
ATOM 728 N N . ASP A 1 92 ? -16.338 32.511 29.777 1.00 55.19 92 ASP A N 1
ATOM 729 C CA . ASP A 1 92 ? -15.854 33.444 30.803 1.00 55.19 92 ASP A CA 1
ATOM 730 C C . ASP A 1 92 ? -15.749 34.882 30.244 1.00 55.19 92 ASP A C 1
ATOM 732 O O . ASP A 1 92 ? -14.741 35.244 29.624 1.00 55.19 92 ASP A O 1
ATOM 736 N N . PRO A 1 93 ? -16.787 35.726 30.411 1.00 57.81 93 PRO A N 1
ATOM 737 C CA . PRO A 1 93 ? -16.761 37.113 29.962 1.00 57.81 93 PRO A CA 1
ATOM 738 C C . PRO A 1 93 ? -15.823 38.018 30.785 1.00 57.81 93 PRO A C 1
ATOM 740 O O . PRO A 1 93 ? -15.667 39.179 30.410 1.00 57.81 93 PRO A O 1
ATOM 743 N N . GLU A 1 94 ? -15.186 37.548 31.869 1.00 60.50 94 GLU A N 1
ATOM 744 C CA . GLU A 1 94 ? -14.364 38.405 32.746 1.00 60.50 94 GLU A CA 1
ATOM 745 C C . GLU A 1 94 ? -12.911 38.612 32.267 1.00 60.50 94 GLU A C 1
ATOM 747 O O . GLU A 1 94 ? -12.159 39.384 32.864 1.00 60.50 94 GLU A O 1
ATOM 752 N N . VAL A 1 95 ? -12.492 37.991 31.158 1.00 57.22 95 VAL A N 1
ATOM 753 C CA . VAL A 1 95 ? -11.117 38.119 30.627 1.00 57.22 95 VAL A CA 1
ATOM 754 C C . VAL A 1 95 ? -10.826 39.476 29.964 1.00 57.22 95 VAL A C 1
ATOM 756 O O . VAL A 1 95 ? -9.662 39.859 29.854 1.00 57.22 95 VAL A O 1
ATOM 759 N N . PHE A 1 96 ? -11.840 40.235 29.541 1.00 51.28 96 PHE A N 1
ATOM 760 C CA . PHE A 1 96 ? -11.631 41.483 28.788 1.00 51.28 96 PHE A CA 1
ATOM 761 C C . PHE A 1 96 ? -11.414 42.745 29.642 1.00 51.28 96 PHE A C 1
ATOM 763 O O . PHE A 1 96 ? -11.069 43.781 29.076 1.00 51.28 96 PHE A O 1
ATOM 770 N N . ASP A 1 97 ? -11.559 42.664 30.968 1.00 59.84 97 ASP A N 1
ATOM 771 C CA . ASP A 1 97 ? -11.495 43.822 31.880 1.00 59.84 97 ASP A CA 1
ATOM 772 C C . ASP A 1 97 ? -10.236 43.853 32.780 1.00 59.84 97 ASP A C 1
ATOM 774 O O . ASP A 1 97 ? -10.238 44.463 33.854 1.00 59.84 97 ASP A O 1
ATOM 778 N N . ARG A 1 98 ? -9.130 43.224 32.354 1.00 50.03 98 ARG A N 1
ATOM 779 C CA . ARG A 1 98 ? -7.833 43.282 33.059 1.00 50.03 98 ARG A CA 1
ATOM 780 C C . ARG A 1 98 ? -6.718 43.960 32.275 1.00 50.03 98 ARG A C 1
ATOM 782 O O . ARG A 1 98 ? -6.565 43.665 31.072 1.00 50.03 98 ARG A O 1
#

Foldseek 3Di:
DDDDPCLCVPVVVLVVVCVVVVPDPLVSLLSNLCVCQPSDPPDHSVVSNVSSVVSVVVVVVVVVVVCVCPDPPNDDPPVVVVVVVVVVVVPDPPPPPD

Secondary structure (DSSP, 8-state):
-----GGGTTTHHHHHHHHHTT--HHHHHHHHHHHHTTT-TTS-HHHHHHHHHHHHHHHHHHHHHHHHHTSTT-PPPHHHHTTHHHHHTT--GGGGG-

pLDDT: mean 74.82, std 18.16, range [36.62, 97.44]

Sequence (98 aa):
MAHSPEHYGSNWRIGDFIREQELSFHLGNVVKYVCRAGKKANNTKQRDLEQAIAYLENELEHTIYESELTGPSGAIPKCIQFASDWEDSASDPEVFDR